Protein AF-A0A2N6DYS7-F1 (afdb_monomer_lite)

Secondary structure (DSSP, 8-state):
--------SSSHHHHHHHHHHTTT--S---HHHHHHHHHHHHHHHTT---HHHHHHHHHHHTSSS-HHHHHHHHTT--TTTS-TT--HHHHHHHHTT--GGGS-TT--HHHHHHHHTT--GGGS-TT--HHHHHHHHTT--GGG--

Foldseek 3Di:
DDDDDDDDDDPVLVVVLVVVVVVVPPDDDDPPVVVVLLVLLVCLLVLHCDPVNLVVLQVPQPDPPQCLLVLLVSLVDDSVQGDSQAGSLLSLLNSNVDRSVQGDSQADSLLSLLNSNPHRSVQGDSPADVQLSVCVVVVDRSVVRD

pLDDT: mean 79.89, std 22.98, range [29.55, 98.25]

Structure (mmCIF, N/CA/C/O backbone):
data_AF-A0A2N6DYS7-F1
#
_entry.id   AF-A0A2N6DYS7-F1
#
loop_
_atom_site.group_PDB
_atom_site.id
_atom_site.type_symbol
_atom_site.label_atom_id
_atom_site.label_alt_id
_atom_site.label_comp_id
_atom_site.label_asym_id
_atom_site.label_entity_id
_atom_site.label_seq_id
_atom_site.pdbx_PDB_ins_code
_atom_site.Cartn_x
_atom_site.Cartn_y
_atom_site.Cartn_z
_atom_site.occupancy
_atom_site.B_iso_or_equiv
_atom_site.auth_seq_id
_atom_site.auth_comp_id
_atom_site.auth_asym_id
_atom_site.auth_atom_id
_atom_site.pdbx_PDB_model_num
ATOM 1 N N . MET A 1 1 ? -30.879 -10.531 -42.107 1.00 35.53 1 MET A N 1
ATOM 2 C CA . MET A 1 1 ? -29.732 -11.285 -41.563 1.00 35.53 1 MET A CA 1
ATOM 3 C C . MET A 1 1 ? -29.551 -10.858 -40.119 1.00 35.53 1 MET A C 1
ATOM 5 O O . MET A 1 1 ? -29.298 -9.689 -39.870 1.00 35.53 1 MET A O 1
ATOM 9 N N . ASN A 1 2 ? -29.810 -11.780 -39.193 1.00 33.66 2 ASN A N 1
ATOM 10 C CA . ASN A 1 2 ? -29.506 -11.640 -37.771 1.00 33.66 2 ASN A CA 1
ATOM 11 C C . ASN A 1 2 ? -27.986 -11.684 -37.558 1.00 33.66 2 ASN A C 1
ATOM 13 O O . ASN A 1 2 ? -27.326 -12.464 -38.240 1.00 33.66 2 ASN A O 1
ATOM 17 N N . LEU A 1 3 ? -27.477 -10.934 -36.577 1.00 33.22 3 LEU A N 1
ATOM 18 C CA . LEU A 1 3 ? -26.844 -11.495 -35.375 1.00 33.22 3 LEU A CA 1
ATOM 19 C C . LEU A 1 3 ? -26.761 -10.419 -34.276 1.00 33.22 3 LEU A C 1
ATOM 21 O O . LEU A 1 3 ? -26.335 -9.290 -34.496 1.00 33.22 3 LEU A O 1
ATOM 25 N N . ILE A 1 4 ? -27.254 -10.815 -33.107 1.00 41.25 4 ILE A N 1
ATOM 26 C CA . ILE A 1 4 ? -27.359 -10.104 -31.830 1.00 41.25 4 ILE A CA 1
ATOM 27 C C . ILE A 1 4 ? -26.070 -10.372 -31.028 1.00 41.25 4 ILE A C 1
ATOM 29 O O . ILE A 1 4 ? -25.468 -11.426 -31.226 1.00 41.25 4 ILE A O 1
ATOM 33 N N . SER A 1 5 ? -25.743 -9.489 -30.070 1.00 30.78 5 SER A N 1
ATOM 34 C CA . SER A 1 5 ? -24.955 -9.717 -28.828 1.00 30.78 5 SER A CA 1
ATOM 35 C C . SER A 1 5 ? -23.715 -8.804 -28.728 1.00 30.78 5 SER A C 1
ATOM 37 O O . SER A 1 5 ? -22.925 -8.745 -29.657 1.00 30.78 5 SER A O 1
ATOM 39 N N . GLY A 1 6 ? -23.459 -8.046 -27.657 1.00 29.55 6 GLY A N 1
ATOM 40 C CA . GLY A 1 6 ? -24.028 -8.124 -26.317 1.00 29.55 6 GLY A CA 1
ATOM 41 C C . GLY A 1 6 ? -23.977 -6.795 -25.561 1.00 29.55 6 GLY A C 1
ATOM 42 O O . GLY A 1 6 ? -22.926 -6.201 -25.336 1.00 29.55 6 GLY A O 1
ATOM 43 N N . THR A 1 7 ? -25.150 -6.371 -25.108 1.00 42.59 7 THR A N 1
ATOM 44 C CA . THR A 1 7 ? -25.354 -5.526 -23.934 1.00 42.59 7 THR A CA 1
ATOM 45 C C . THR A 1 7 ? -25.507 -6.437 -22.713 1.00 42.59 7 THR A C 1
ATOM 47 O O . THR A 1 7 ? -26.546 -7.065 -22.547 1.00 42.59 7 THR A O 1
ATOM 50 N N . SER A 1 8 ? -24.466 -6.546 -21.881 1.00 40.38 8 SER A N 1
ATOM 51 C CA . SER A 1 8 ? -24.477 -7.035 -20.478 1.00 40.38 8 SER A CA 1
ATOM 52 C C . SER A 1 8 ? -23.016 -7.246 -20.065 1.00 40.38 8 SER A C 1
ATOM 54 O O . SER A 1 8 ? -22.326 -8.055 -20.666 1.00 40.38 8 SER A O 1
ATOM 56 N N . ASN A 1 9 ? -22.403 -6.486 -19.155 1.00 36.19 9 ASN A N 1
ATOM 57 C CA . ASN A 1 9 ? -22.490 -6.729 -17.711 1.00 36.19 9 ASN A CA 1
ATOM 58 C C . ASN A 1 9 ? -21.652 -5.677 -16.942 1.00 36.19 9 ASN A C 1
ATOM 60 O O . ASN A 1 9 ? -20.590 -5.992 -16.415 1.00 36.19 9 ASN A O 1
ATOM 64 N N . LYS A 1 10 ? -22.080 -4.410 -16.873 1.00 37.53 10 LYS A N 1
ATOM 65 C CA . LYS A 1 10 ? -21.459 -3.421 -15.953 1.00 37.53 10 LYS A CA 1
ATOM 66 C C . LYS A 1 10 ? -22.397 -2.897 -14.864 1.00 37.53 10 LYS A C 1
ATOM 68 O O . LYS A 1 10 ? -21.966 -2.135 -14.008 1.00 37.53 10 LYS A O 1
ATOM 73 N N . LEU A 1 11 ? -23.657 -3.335 -14.859 1.00 35.28 11 LEU A N 1
ATOM 74 C CA . LEU A 1 11 ? -24.666 -2.850 -13.913 1.00 35.28 11 LEU A CA 1
ATOM 75 C C . LEU A 1 11 ? -24.828 -3.743 -12.670 1.00 35.28 11 LEU A C 1
ATOM 77 O O . LEU A 1 11 ? -25.121 -3.233 -11.597 1.00 35.28 11 LEU A O 1
ATOM 81 N N . PHE A 1 12 ? -24.565 -5.051 -12.774 1.00 36.91 12 PHE A N 1
ATOM 82 C CA . PHE A 1 12 ? -24.789 -5.999 -11.670 1.00 36.91 12 PHE A CA 1
ATOM 83 C C . PHE A 1 12 ? -23.741 -5.934 -10.546 1.00 36.91 12 PHE A C 1
ATOM 85 O O . PHE A 1 12 ? -24.043 -6.300 -9.414 1.00 36.91 12 PHE A O 1
ATOM 92 N N . GLY A 1 13 ? -22.533 -5.426 -10.820 1.00 32.84 13 GLY A N 1
ATOM 93 C CA . GLY A 1 13 ? -21.495 -5.246 -9.79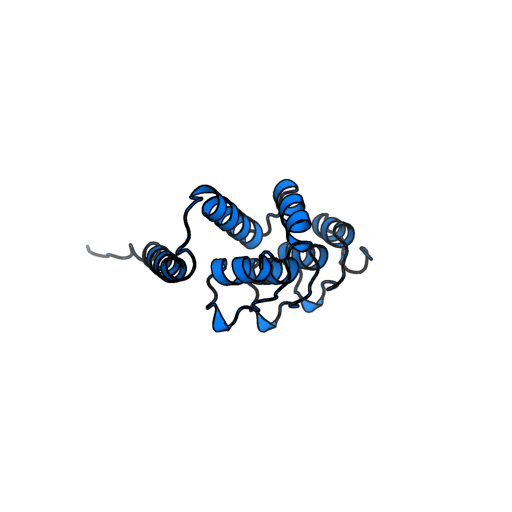6 1.00 32.84 13 GLY A CA 1
ATOM 94 C C . GLY A 1 13 ? -21.763 -4.064 -8.861 1.00 32.84 13 GLY A C 1
ATOM 95 O O . GLY A 1 13 ? -21.498 -4.154 -7.668 1.00 32.84 13 GLY A O 1
ATOM 96 N N . LYS A 1 14 ? -22.363 -2.979 -9.373 1.00 34.75 14 LYS A N 1
ATOM 97 C CA . LYS A 1 14 ? -22.667 -1.784 -8.570 1.00 34.75 14 LYS A CA 1
ATOM 98 C C . LYS A 1 14 ? -23.763 -2.047 -7.533 1.00 34.75 14 LYS A C 1
ATOM 100 O O . LYS A 1 14 ? -23.640 -1.613 -6.396 1.00 34.75 14 LYS A O 1
ATOM 105 N N . THR A 1 15 ? -24.798 -2.815 -7.875 1.00 34.19 15 THR A N 1
ATOM 106 C CA . THR A 1 15 ? -25.928 -3.078 -6.963 1.00 34.19 15 THR A CA 1
ATOM 107 C C . THR A 1 15 ? -25.548 -3.961 -5.769 1.00 34.19 15 THR A C 1
ATOM 109 O O . THR A 1 15 ? -26.066 -3.765 -4.672 1.00 34.19 15 THR A O 1
ATOM 112 N N . ILE A 1 16 ? -24.620 -4.908 -5.948 1.00 39.28 16 ILE A N 1
ATOM 113 C CA . ILE A 1 16 ? -24.216 -5.841 -4.882 1.00 39.28 16 ILE A CA 1
ATOM 114 C C . ILE A 1 16 ? -23.250 -5.174 -3.891 1.00 39.28 16 ILE A C 1
ATOM 116 O O . ILE A 1 16 ? -23.348 -5.418 -2.688 1.00 39.28 16 ILE A O 1
ATOM 120 N N . VAL A 1 17 ? -22.369 -4.285 -4.364 1.00 41.25 17 VAL A N 1
ATOM 121 C CA . VAL A 1 17 ? -21.465 -3.515 -3.490 1.00 41.25 17 VAL A CA 1
ATOM 122 C C . VAL A 1 17 ? -22.255 -2.534 -2.617 1.00 41.25 17 VAL A C 1
ATOM 124 O O . VAL A 1 17 ? -21.996 -2.446 -1.418 1.00 41.25 17 VAL A O 1
ATOM 127 N N . ILE A 1 18 ? -23.303 -1.903 -3.162 1.00 42.03 18 ILE A N 1
ATOM 128 C CA . ILE A 1 18 ? -24.218 -1.050 -2.383 1.00 42.03 18 ILE A CA 1
ATOM 129 C C . ILE A 1 18 ? -24.950 -1.872 -1.307 1.00 42.03 18 ILE A C 1
ATOM 131 O O . ILE A 1 18 ? -25.063 -1.431 -0.165 1.00 42.03 18 ILE A O 1
ATOM 135 N N . ALA A 1 19 ? -25.382 -3.101 -1.615 1.00 35.78 19 ALA A N 1
ATOM 136 C CA . ALA A 1 19 ? -26.045 -3.968 -0.637 1.00 35.78 19 ALA A CA 1
ATOM 137 C C . ALA A 1 19 ? -25.109 -4.401 0.511 1.00 35.78 19 ALA A C 1
ATOM 139 O O . ALA A 1 19 ? -25.531 -4.410 1.666 1.00 35.78 19 ALA A O 1
ATOM 140 N N . GLY A 1 20 ? -23.829 -4.679 0.233 1.00 35.75 20 GLY A N 1
ATOM 141 C CA . GLY A 1 20 ? -22.827 -4.979 1.268 1.00 35.75 20 GLY A CA 1
ATOM 142 C C . GLY A 1 20 ? -22.498 -3.788 2.179 1.00 35.75 20 GLY A C 1
ATOM 143 O O . GLY A 1 20 ? -22.145 -3.982 3.343 1.00 35.75 20 GLY A O 1
ATOM 144 N N . LEU A 1 21 ? -22.673 -2.562 1.675 1.00 40.88 21 LEU A N 1
ATOM 145 C CA . LEU A 1 21 ? -22.456 -1.317 2.415 1.00 40.88 21 LEU A CA 1
ATOM 146 C C . LEU A 1 21 ? -23.624 -0.947 3.348 1.00 40.88 21 LEU A C 1
ATOM 148 O O . LEU A 1 21 ? -23.408 -0.301 4.373 1.00 40.88 21 LEU A O 1
ATOM 152 N N . THR A 1 22 ? -24.854 -1.386 3.046 1.00 40.22 22 THR A N 1
ATOM 153 C CA . THR A 1 22 ? -26.035 -1.032 3.865 1.00 40.22 22 THR A CA 1
ATOM 154 C C . THR A 1 22 ? -25.997 -1.573 5.296 1.00 40.22 22 THR A C 1
ATOM 156 O O . THR A 1 22 ? -26.677 -1.030 6.161 1.00 40.22 22 THR A O 1
ATOM 159 N N . MET A 1 23 ? -25.186 -2.597 5.583 1.00 39.09 23 MET A N 1
ATOM 160 C CA . MET A 1 23 ? -25.141 -3.208 6.916 1.00 39.09 23 MET A CA 1
ATOM 161 C C . MET A 1 23 ? -23.995 -2.689 7.807 1.00 39.09 23 MET A C 1
ATOM 163 O O . MET A 1 23 ? -23.986 -2.982 8.999 1.00 39.09 23 MET A O 1
ATOM 167 N N . ILE A 1 24 ? -23.052 -1.897 7.274 1.00 45.62 24 ILE A N 1
ATOM 168 C CA . ILE A 1 24 ? -21.943 -1.312 8.063 1.00 45.62 24 ILE A CA 1
ATOM 169 C C . ILE A 1 24 ? -22.096 0.211 8.237 1.00 45.62 24 ILE A C 1
ATOM 171 O O . ILE A 1 24 ? -21.608 0.760 9.221 1.00 45.62 24 ILE A O 1
ATOM 175 N N . LEU A 1 25 ? -22.855 0.890 7.371 1.00 38.22 25 LEU A N 1
ATOM 176 C CA . LEU A 1 25 ? -23.167 2.322 7.487 1.00 38.22 25 LEU A CA 1
ATOM 177 C C . LEU A 1 25 ? -24.587 2.579 8.011 1.00 38.22 25 LEU A C 1
ATOM 179 O O . LEU A 1 25 ? -25.358 3.346 7.444 1.00 38.22 25 LEU A O 1
ATOM 183 N N . ALA A 1 26 ? -24.936 1.977 9.144 1.00 36.16 26 ALA A N 1
ATOM 184 C CA . ALA A 1 26 ? -26.076 2.435 9.934 1.00 36.16 26 ALA A CA 1
ATOM 185 C C . ALA A 1 26 ? -25.634 3.520 10.932 1.00 36.16 26 ALA A C 1
ATOM 187 O O . ALA A 1 26 ? -25.843 3.358 12.124 1.00 36.16 26 ALA A O 1
ATOM 188 N N . LEU A 1 27 ? -24.986 4.594 10.462 1.00 37.12 27 LEU A N 1
ATOM 189 C CA . LEU A 1 27 ? -24.780 5.858 11.187 1.00 37.12 27 LEU A CA 1
ATOM 190 C C . LEU A 1 27 ? -24.414 6.953 10.170 1.00 37.12 27 LEU A C 1
ATOM 192 O O . LEU A 1 27 ? -23.265 7.133 9.796 1.00 37.12 27 LEU A O 1
ATOM 196 N N . THR A 1 28 ? -25.463 7.607 9.675 1.00 40.81 28 THR A N 1
ATOM 197 C CA . THR A 1 28 ? -25.549 9.013 9.242 1.00 40.81 28 THR A CA 1
ATOM 198 C C . THR A 1 28 ? -24.274 9.736 8.762 1.00 40.81 28 THR A C 1
ATOM 200 O O . THR A 1 28 ? -23.391 10.037 9.559 1.00 40.81 28 THR A O 1
ATOM 203 N N . ALA A 1 29 ? -24.356 10.213 7.509 1.00 40.75 29 ALA A N 1
ATOM 204 C CA . ALA A 1 29 ? -23.577 11.262 6.831 1.00 40.75 29 ALA A CA 1
ATOM 205 C C . ALA A 1 29 ? -22.419 10.816 5.912 1.00 40.75 29 ALA A C 1
ATOM 207 O O . ALA A 1 29 ? -21.579 10.005 6.278 1.00 40.75 29 ALA A O 1
ATOM 208 N N . THR A 1 30 ? -22.371 11.479 4.744 1.00 41.66 30 THR A N 1
ATOM 209 C CA . THR A 1 30 ? -21.286 11.598 3.741 1.00 41.66 30 THR A CA 1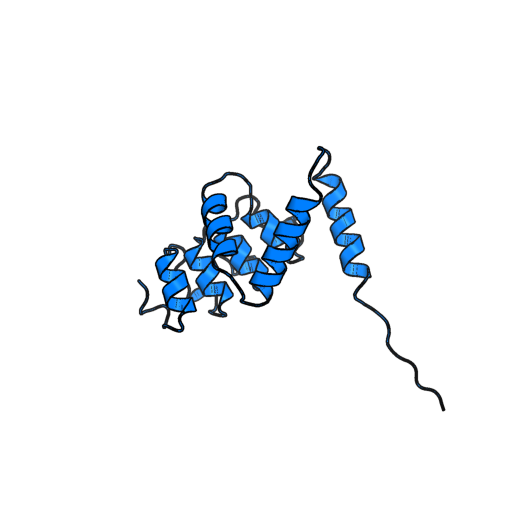
ATOM 210 C C . THR A 1 30 ? -21.435 10.795 2.439 1.00 41.66 30 THR A C 1
ATOM 212 O O . THR A 1 30 ? -20.746 9.816 2.189 1.00 41.66 30 THR A O 1
ATOM 215 N N . ASN A 1 31 ? -22.248 11.309 1.511 1.00 47.44 31 ASN A N 1
ATOM 216 C CA . ASN A 1 31 ? -22.136 10.912 0.099 1.00 47.44 31 ASN A CA 1
ATOM 217 C C . ASN A 1 31 ? -20.749 11.266 -0.497 1.00 47.44 31 ASN A C 1
ATOM 219 O O . ASN A 1 31 ? -20.344 10.644 -1.463 1.00 47.44 31 ASN A O 1
ATOM 223 N N . GLY A 1 32 ? -19.995 12.205 0.098 1.00 53.12 32 GLY A N 1
ATOM 224 C CA . GLY A 1 32 ? -18.671 12.614 -0.400 1.00 53.12 32 GLY A CA 1
ATOM 225 C C . GLY A 1 32 ? -17.516 11.657 -0.073 1.00 53.12 32 GLY A C 1
ATOM 226 O O . GLY A 1 32 ? -16.685 11.403 -0.932 1.00 53.12 32 GLY A O 1
ATOM 227 N N . LEU A 1 33 ? -17.471 11.060 1.127 1.00 59.06 33 LEU A N 1
ATOM 228 C CA . LEU A 1 33 ? -16.336 10.200 1.512 1.00 59.06 33 LEU A CA 1
ATOM 229 C C . LEU A 1 33 ? -16.307 8.883 0.729 1.00 59.06 33 LEU A C 1
ATOM 231 O O . LEU A 1 33 ? -15.234 8.364 0.435 1.00 59.06 33 LEU A O 1
ATOM 235 N N . ALA A 1 34 ? -17.478 8.339 0.390 1.00 61.78 34 ALA A N 1
ATOM 236 C CA . ALA A 1 34 ? -17.566 7.150 -0.449 1.00 61.78 34 ALA A CA 1
ATOM 237 C C . ALA A 1 34 ? -17.072 7.435 -1.878 1.00 61.78 34 ALA A C 1
ATOM 239 O O . ALA A 1 34 ? -16.312 6.640 -2.423 1.00 61.78 34 ALA A O 1
ATOM 240 N N . GLU A 1 35 ? -17.436 8.587 -2.452 1.00 70.25 35 GLU A N 1
ATOM 241 C CA . GLU A 1 35 ? -16.969 9.017 -3.778 1.00 70.25 35 GLU A CA 1
ATOM 242 C C . GLU A 1 35 ? -15.448 9.243 -3.806 1.00 70.25 35 GLU A C 1
ATOM 244 O O . GLU A 1 35 ? -14.778 8.796 -4.739 1.00 70.25 35 GLU A O 1
ATOM 249 N N . ASP A 1 36 ? -14.883 9.846 -2.755 1.00 74.94 36 ASP A N 1
ATOM 250 C CA . ASP A 1 36 ? -13.436 10.068 -2.622 1.00 74.94 36 ASP A CA 1
ATOM 251 C C . ASP A 1 36 ? -12.649 8.748 -2.551 1.00 74.94 36 ASP A C 1
ATOM 253 O O . ASP A 1 36 ? -11.557 8.615 -3.114 1.00 74.94 36 ASP A O 1
ATOM 257 N N . PHE A 1 37 ? -13.210 7.741 -1.881 1.00 79.25 37 PHE A N 1
ATOM 258 C CA . PHE A 1 37 ? -12.603 6.420 -1.765 1.00 79.25 37 PHE A CA 1
ATOM 259 C C . PHE A 1 37 ? -12.757 5.568 -3.030 1.00 79.25 37 PHE A C 1
ATOM 261 O O . PHE A 1 37 ? -11.813 4.869 -3.407 1.00 79.25 37 PHE A O 1
ATOM 268 N N . GLU A 1 38 ? -13.903 5.639 -3.712 1.00 85.00 38 GLU A N 1
ATOM 269 C CA . GLU A 1 38 ? -14.077 5.020 -5.031 1.00 85.00 38 GLU A CA 1
ATOM 270 C C . GLU A 1 38 ? -13.089 5.610 -6.041 1.00 85.00 38 GLU A C 1
ATOM 272 O O . GLU A 1 38 ? -12.442 4.865 -6.782 1.00 85.00 38 GLU A O 1
ATOM 277 N N . TRP A 1 39 ? -12.908 6.935 -6.024 1.00 86.56 39 TRP A N 1
ATOM 278 C CA . TRP A 1 39 ? -11.886 7.606 -6.820 1.00 86.56 39 TRP A CA 1
ATOM 279 C C . TRP A 1 39 ? -10.481 7.108 -6.468 1.00 86.56 39 TRP A C 1
ATOM 281 O O . TRP A 1 39 ? -9.718 6.762 -7.367 1.00 86.56 39 TRP A O 1
ATOM 291 N N . ALA A 1 40 ? -10.140 6.997 -5.181 1.00 85.69 40 ALA A N 1
ATOM 292 C CA . ALA A 1 40 ? -8.833 6.496 -4.756 1.00 85.69 40 ALA A CA 1
ATOM 293 C C . ALA A 1 40 ? -8.549 5.077 -5.279 1.00 85.69 40 ALA A C 1
ATOM 295 O O . ALA A 1 40 ? -7.464 4.823 -5.803 1.00 85.69 40 ALA A O 1
ATOM 296 N N . VAL A 1 41 ? -9.516 4.159 -5.180 1.00 88.88 41 VAL A N 1
ATOM 297 C CA . VAL A 1 41 ? -9.374 2.785 -5.693 1.00 88.88 41 VAL A CA 1
ATOM 298 C C . VAL A 1 41 ? -9.253 2.771 -7.217 1.00 88.88 41 VAL A C 1
ATOM 300 O O . VAL A 1 41 ? -8.396 2.063 -7.744 1.00 88.88 41 VAL A O 1
ATOM 303 N N . ASP A 1 42 ? -10.047 3.573 -7.931 1.00 91.06 42 ASP A N 1
ATOM 304 C CA . ASP A 1 42 ? -9.945 3.709 -9.389 1.00 91.06 42 ASP A CA 1
ATOM 305 C C . ASP A 1 42 ? -8.548 4.186 -9.817 1.00 91.06 42 ASP A C 1
ATOM 307 O O . ASP A 1 42 ? -7.938 3.590 -10.705 1.00 91.06 42 ASP A O 1
ATOM 311 N N . GLN A 1 43 ? -8.009 5.202 -9.144 1.00 88.75 43 GLN A N 1
ATOM 312 C CA . GLN A 1 43 ? -6.670 5.734 -9.390 1.00 88.75 43 GLN A CA 1
ATOM 313 C C . GLN A 1 43 ? -5.575 4.689 -9.111 1.00 88.75 43 GLN A C 1
ATOM 315 O O . GLN A 1 43 ? -4.759 4.403 -9.992 1.00 88.75 43 GLN A O 1
ATOM 320 N N . ILE A 1 44 ? -5.613 4.035 -7.943 1.00 91.12 44 ILE A N 1
ATOM 321 C CA . ILE A 1 44 ? -4.658 2.976 -7.577 1.00 91.12 44 ILE A CA 1
ATOM 322 C C . ILE A 1 44 ? -4.710 1.822 -8.589 1.00 91.12 44 ILE A C 1
ATOM 324 O O . ILE A 1 44 ? -3.671 1.389 -9.074 1.00 91.12 44 ILE A O 1
ATOM 328 N N . SER A 1 45 ? -5.903 1.373 -8.988 1.00 90.38 45 SER A N 1
ATOM 329 C CA . SER A 1 45 ? -6.061 0.277 -9.958 1.00 90.38 45 SER A CA 1
ATOM 330 C C . SER A 1 45 ? -5.520 0.600 -11.357 1.00 90.38 45 SER A C 1
ATOM 332 O O . SER A 1 45 ? -5.209 -0.301 -12.135 1.00 90.38 45 SER A O 1
ATOM 334 N N . LYS A 1 46 ? -5.408 1.892 -11.689 1.00 89.62 46 LYS A N 1
ATOM 335 C CA . LYS A 1 46 ? -4.838 2.399 -12.945 1.00 89.62 46 LYS A CA 1
ATOM 336 C C . LYS A 1 46 ? -3.349 2.710 -12.836 1.00 89.62 46 LYS A C 1
ATOM 338 O O . LYS A 1 46 ? -2.793 3.290 -13.769 1.00 89.62 46 LYS A O 1
ATOM 343 N N . ASN A 1 47 ? -2.712 2.359 -11.720 1.00 87.25 47 ASN A N 1
ATOM 344 C CA . ASN A 1 47 ? -1.325 2.693 -11.412 1.00 87.25 47 ASN A CA 1
ATOM 345 C C . ASN A 1 47 ? -1.073 4.213 -11.377 1.00 87.25 47 ASN A C 1
ATOM 347 O O . ASN A 1 47 ? 0.029 4.690 -11.648 1.00 87.25 47 ASN A O 1
ATOM 351 N N . GLN A 1 48 ? -2.111 4.992 -11.068 1.00 85.88 48 GLN A N 1
ATOM 352 C CA . GLN A 1 48 ? -2.066 6.446 -10.984 1.00 85.88 48 GLN A CA 1
ATOM 353 C C . GLN A 1 48 ? -2.209 6.835 -9.516 1.00 85.88 48 GLN A C 1
ATOM 355 O O . GLN A 1 48 ? -3.293 6.766 -8.959 1.00 85.88 48 GLN A O 1
ATOM 360 N N . VAL A 1 49 ? -1.123 7.243 -8.858 1.00 86.12 49 VAL A N 1
ATOM 361 C CA . VAL A 1 49 ? -1.181 7.720 -7.463 1.00 86.12 49 VAL A CA 1
ATOM 362 C C . VAL A 1 49 ? -0.729 9.175 -7.430 1.00 86.12 49 VAL A C 1
ATOM 364 O O . VAL A 1 49 ? 0.450 9.453 -7.210 1.00 86.12 49 VAL A O 1
ATOM 367 N N . PRO A 1 50 ? -1.621 10.136 -7.734 1.00 88.31 50 PRO A N 1
ATOM 368 C CA . PRO A 1 50 ? -1.241 11.541 -7.745 1.00 88.31 50 PRO A CA 1
ATOM 369 C C . PRO A 1 50 ? -0.847 12.013 -6.336 1.00 88.31 50 PRO A C 1
ATOM 371 O O . PRO A 1 50 ? -1.276 11.459 -5.323 1.00 88.31 50 PRO A O 1
ATOM 374 N N . MET A 1 51 ? -0.038 13.073 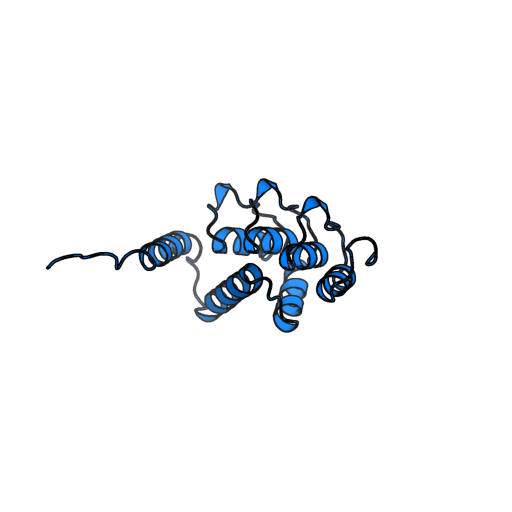-6.260 1.00 85.06 51 MET A N 1
ATOM 375 C CA . MET A 1 51 ? 0.521 13.572 -4.993 1.00 85.06 51 MET A CA 1
ATOM 376 C C . MET A 1 51 ? -0.536 13.891 -3.928 1.00 85.06 51 MET A C 1
ATOM 378 O O . MET A 1 51 ? -0.296 13.676 -2.742 1.00 85.06 51 MET A O 1
ATOM 382 N N . ASN A 1 52 ? -1.709 14.385 -4.335 1.00 86.81 52 ASN A N 1
ATOM 383 C CA . ASN A 1 52 ? -2.814 14.653 -3.415 1.00 86.81 52 ASN A CA 1
ATOM 384 C C . ASN A 1 52 ? -3.346 13.362 -2.776 1.00 86.81 52 ASN A C 1
ATOM 386 O O . ASN A 1 52 ? -3.579 13.341 -1.571 1.00 86.81 52 ASN A O 1
ATOM 390 N N . LEU A 1 53 ? -3.475 12.281 -3.553 1.00 87.88 53 LEU A N 1
ATOM 391 C CA . LEU A 1 53 ? -3.873 10.974 -3.039 1.00 87.88 53 LEU A CA 1
ATOM 392 C C . LEU A 1 53 ? -2.814 10.424 -2.084 1.00 87.88 53 LEU A C 1
ATOM 394 O O . LEU A 1 53 ? -3.158 9.971 -0.997 1.00 87.88 53 LEU A O 1
ATOM 398 N N . ILE A 1 54 ? -1.529 10.526 -2.436 1.00 89.12 54 ILE A N 1
ATOM 399 C CA . ILE A 1 54 ? -0.444 10.071 -1.557 1.00 89.12 54 ILE A CA 1
ATOM 400 C C . ILE A 1 54 ? -0.477 10.817 -0.222 1.00 89.12 54 ILE A C 1
ATOM 402 O O . ILE A 1 54 ? -0.411 10.180 0.824 1.00 89.12 54 ILE A O 1
ATOM 406 N N . ASN A 1 55 ? -0.643 12.142 -0.232 1.00 87.81 55 ASN A N 1
ATOM 407 C CA . ASN A 1 55 ? -0.742 12.920 1.003 1.00 87.81 55 ASN A CA 1
ATOM 408 C C . ASN A 1 55 ? -1.924 12.462 1.875 1.00 87.81 55 ASN A C 1
ATOM 410 O O . ASN A 1 55 ? -1.760 12.246 3.074 1.00 87.81 55 ASN A O 1
ATOM 414 N N . THR A 1 56 ? -3.095 12.248 1.269 1.00 88.38 56 THR A N 1
ATOM 415 C CA . THR A 1 56 ? -4.272 11.715 1.970 1.00 88.38 56 THR A CA 1
ATOM 416 C C . THR A 1 56 ? -3.997 10.337 2.571 1.00 88.38 56 THR A C 1
ATOM 418 O O . THR A 1 56 ? -4.263 10.118 3.749 1.00 88.38 56 THR A O 1
ATOM 421 N N . LEU A 1 57 ? -3.408 9.420 1.803 1.00 89.19 57 LEU A N 1
ATOM 422 C CA . LEU A 1 57 ? -3.093 8.064 2.255 1.00 89.19 57 LEU A CA 1
ATOM 423 C C . LEU A 1 57 ? -2.051 8.051 3.382 1.00 89.19 57 LEU A C 1
ATOM 425 O O . LEU A 1 57 ? -2.207 7.294 4.335 1.00 89.19 57 LEU A O 1
ATOM 429 N N . VAL A 1 58 ? -1.040 8.922 3.327 1.00 90.00 58 VAL A N 1
ATOM 430 C CA . VAL A 1 58 ? -0.047 9.090 4.404 1.00 90.00 58 VAL A CA 1
ATOM 431 C C . VAL A 1 58 ? -0.691 9.618 5.683 1.00 90.00 58 VAL A C 1
ATOM 433 O O . VAL A 1 58 ? -0.416 9.092 6.758 1.00 90.00 58 VAL A O 1
ATOM 436 N N . MET A 1 59 ? -1.565 10.625 5.587 1.00 87.06 59 MET A N 1
ATOM 437 C CA . MET A 1 59 ? -2.288 11.135 6.759 1.00 87.06 59 MET A CA 1
ATOM 438 C C . MET A 1 59 ? -3.165 10.053 7.396 1.00 87.06 59 MET A C 1
ATOM 440 O O . MET A 1 59 ? -3.260 9.981 8.618 1.00 87.06 59 MET A O 1
ATOM 444 N N . LEU A 1 60 ? -3.781 9.202 6.574 1.00 86.06 60 LEU A N 1
ATOM 445 C CA . LEU A 1 60 ? -4.653 8.123 7.026 1.00 86.06 60 LEU A CA 1
ATOM 446 C C . LEU A 1 60 ? -3.898 6.916 7.606 1.00 86.06 60 LEU A C 1
ATOM 448 O O . LEU A 1 60 ? -4.438 6.259 8.495 1.00 86.06 60 LEU A O 1
ATOM 452 N N . ASP A 1 61 ? -2.670 6.634 7.158 1.00 84.50 61 ASP A N 1
ATOM 453 C CA . ASP A 1 61 ? -1.854 5.497 7.632 1.00 84.50 61 ASP A CA 1
ATOM 454 C C . ASP A 1 61 ? -1.492 5.605 9.121 1.00 84.50 61 ASP A C 1
ATOM 456 O O . ASP A 1 61 ? -1.299 4.598 9.796 1.00 84.50 61 ASP A O 1
ATOM 460 N N . GLY A 1 62 ? -1.483 6.825 9.664 1.00 74.69 62 GLY A N 1
ATOM 461 C CA . GLY A 1 62 ? -1.301 7.086 11.093 1.00 74.69 62 GLY A CA 1
ATOM 462 C C . GLY A 1 62 ? -2.577 6.997 11.938 1.00 74.69 62 GLY A C 1
ATOM 463 O O . GLY A 1 62 ? -2.537 7.348 13.116 1.00 74.69 62 GLY A O 1
ATOM 464 N N . THR A 1 63 ? -3.713 6.594 11.361 1.00 78.25 63 THR A N 1
ATOM 465 C CA . THR A 1 63 ? -5.019 6.604 12.040 1.00 78.25 63 THR A CA 1
ATOM 466 C C . THR A 1 63 ? -5.606 5.202 12.192 1.00 78.25 63 THR A C 1
ATOM 468 O O . THR A 1 63 ? -5.406 4.332 11.349 1.00 78.25 63 THR A O 1
ATOM 471 N N . ASP A 1 64 ? -6.446 4.999 13.209 1.00 73.25 64 ASP A N 1
ATOM 472 C CA . ASP A 1 64 ? -7.173 3.735 13.426 1.00 73.25 64 ASP A CA 1
ATOM 473 C C . ASP A 1 64 ? -8.360 3.526 12.456 1.00 73.25 64 ASP A C 1
ATOM 475 O O . ASP A 1 64 ? -9.216 2.664 12.667 1.00 73.25 64 ASP A O 1
ATOM 479 N N . GLN A 1 65 ? -8.440 4.299 11.366 1.00 75.38 65 GLN A N 1
ATOM 480 C CA . GLN A 1 65 ? -9.607 4.360 10.473 1.00 75.38 65 GLN A CA 1
ATOM 481 C C . GLN A 1 65 ? -9.772 3.140 9.543 1.00 75.38 65 GLN A C 1
ATOM 483 O O . GL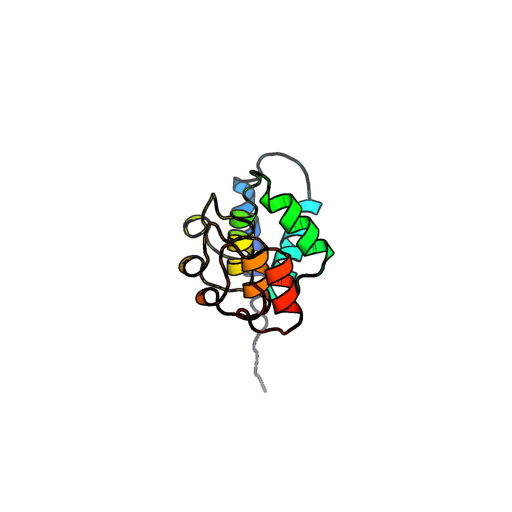N A 1 65 ? -10.619 3.157 8.654 1.00 75.38 65 GLN A O 1
ATOM 488 N N . ARG A 1 66 ? -9.000 2.058 9.735 1.00 87.25 66 ARG A N 1
ATOM 489 C CA . ARG A 1 66 ? -9.081 0.796 8.959 1.00 87.25 66 ARG A CA 1
ATOM 490 C C . ARG A 1 66 ? -9.079 0.997 7.439 1.00 87.25 66 A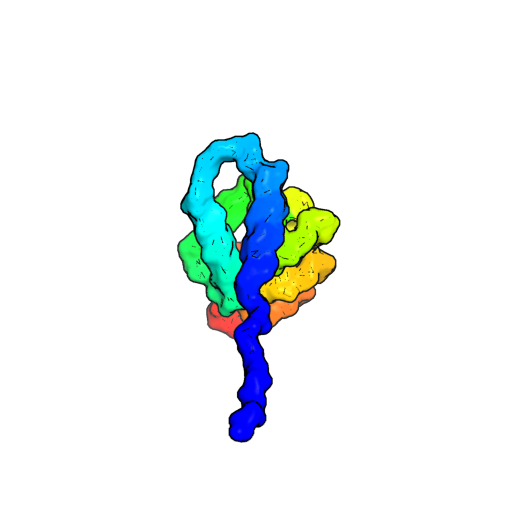RG A C 1
ATOM 492 O O . ARG A 1 66 ? -9.699 0.240 6.691 1.00 87.25 66 ARG A O 1
ATOM 499 N N . VAL A 1 67 ? -8.358 2.009 6.975 1.00 90.25 67 VAL A N 1
ATOM 500 C CA . VAL A 1 67 ? -8.333 2.419 5.565 1.00 90.25 67 VAL A CA 1
ATOM 501 C C . VAL A 1 67 ? -7.852 1.289 4.657 1.00 90.25 67 VAL A C 1
ATOM 503 O O . VAL A 1 67 ? -8.450 1.055 3.610 1.00 90.25 67 VAL A O 1
ATOM 506 N N . GLY A 1 68 ? -6.859 0.510 5.091 1.00 93.38 68 GLY A N 1
ATOM 507 C CA . GLY A 1 68 ? -6.398 -0.667 4.354 1.00 93.38 68 GLY A CA 1
ATOM 508 C C . GLY A 1 68 ? -7.475 -1.727 4.129 1.00 93.38 68 GLY A C 1
ATOM 509 O O . GLY A 1 68 ? -7.617 -2.249 3.023 1.00 93.38 68 GLY A O 1
ATOM 510 N N . PHE A 1 69 ? -8.278 -2.012 5.159 1.00 93.62 69 PHE A N 1
ATOM 511 C CA . PHE A 1 69 ? -9.427 -2.912 5.047 1.00 93.62 69 PHE A CA 1
ATOM 512 C C . PHE A 1 69 ? -10.464 -2.367 4.058 1.00 93.62 69 PHE A C 1
ATOM 514 O O . PHE A 1 69 ? -10.932 -3.108 3.194 1.00 93.62 69 PHE A O 1
ATOM 521 N N . GLY A 1 70 ? -10.791 -1.074 4.163 1.00 91.38 70 GLY A N 1
ATOM 522 C CA . GLY A 1 70 ? -11.726 -0.404 3.258 1.00 91.38 70 GLY A CA 1
ATOM 523 C C . GLY A 1 70 ? -11.293 -0.526 1.799 1.00 91.38 70 GLY A C 1
ATOM 524 O O . GLY A 1 70 ? -12.065 -1.010 0.972 1.00 91.38 70 GLY A O 1
ATOM 525 N N . LEU A 1 71 ? -10.038 -0.176 1.498 1.00 93.00 71 LEU A N 1
ATOM 526 C CA . LEU A 1 71 ? -9.454 -0.295 0.157 1.00 93.00 71 LEU A CA 1
ATOM 527 C C . LEU A 1 71 ? -9.539 -1.730 -0.386 1.00 93.00 71 LEU A C 1
ATOM 529 O O . LEU A 1 71 ? -9.932 -1.922 -1.533 1.00 93.00 71 LEU A O 1
ATOM 533 N N . CYS A 1 72 ? -9.251 -2.744 0.439 1.00 95.62 72 CYS A N 1
ATOM 534 C CA . CYS A 1 72 ? -9.371 -4.148 0.035 1.00 95.62 72 CYS A CA 1
ATOM 535 C C . CYS A 1 72 ? -10.806 -4.526 -0.371 1.00 95.62 72 CYS A C 1
ATOM 537 O O . CYS A 1 72 ? -11.010 -5.153 -1.415 1.00 95.62 72 CYS A O 1
ATOM 539 N N . VAL A 1 73 ? -11.805 -4.128 0.425 1.00 94.06 73 VAL A N 1
ATOM 540 C CA . VAL A 1 73 ? -13.221 -4.419 0.142 1.00 94.06 73 VAL A CA 1
ATOM 541 C C . VAL A 1 73 ? -13.698 -3.674 -1.106 1.00 94.06 73 VAL A C 1
ATOM 543 O O . VAL A 1 73 ? -14.366 -4.264 -1.954 1.00 94.06 73 VAL A O 1
ATOM 546 N N . MET A 1 74 ? -13.320 -2.405 -1.264 1.00 90.56 74 MET A N 1
ATOM 547 C CA . MET A 1 74 ? -13.704 -1.591 -2.425 1.00 90.56 74 MET A CA 1
ATOM 548 C C . MET A 1 74 ? -13.013 -2.016 -3.720 1.00 90.56 74 MET A C 1
ATOM 550 O O . MET A 1 74 ? -13.586 -1.853 -4.793 1.00 90.56 74 MET A O 1
ATOM 554 N N . ALA A 1 75 ? -11.851 -2.667 -3.631 1.00 89.81 75 ALA A N 1
ATOM 555 C CA . ALA A 1 75 ? -11.242 -3.378 -4.755 1.00 89.81 75 ALA A CA 1
ATOM 556 C C . ALA A 1 75 ? -12.053 -4.617 -5.210 1.00 89.81 75 ALA A C 1
ATOM 558 O O . ALA A 1 75 ? -11.658 -5.311 -6.143 1.00 89.81 75 ALA A O 1
ATOM 559 N N . GLY A 1 76 ? -13.189 -4.910 -4.563 1.00 91.31 76 GLY A N 1
ATOM 560 C CA . GLY A 1 76 ? -14.123 -5.975 -4.934 1.00 91.31 76 GLY A CA 1
ATOM 561 C C . GLY A 1 76 ? -13.958 -7.270 -4.137 1.00 91.31 76 GLY A C 1
ATOM 562 O O . GLY A 1 76 ? -14.627 -8.262 -4.438 1.00 91.31 76 GLY A O 1
ATOM 563 N N . ASN A 1 77 ? -13.095 -7.292 -3.117 1.00 92.38 77 ASN A N 1
ATOM 564 C CA . ASN A 1 77 ? -12.885 -8.481 -2.296 1.00 92.38 77 ASN A CA 1
ATOM 565 C C . ASN A 1 77 ? -13.980 -8.656 -1.239 1.00 92.38 77 ASN A C 1
ATOM 567 O O . ASN A 1 77 ? -14.542 -7.702 -0.699 1.00 92.38 77 ASN A O 1
ATOM 571 N N . LYS A 1 78 ? -14.247 -9.914 -0.875 1.00 92.25 78 LYS A N 1
ATOM 572 C CA . LYS A 1 78 ? -15.138 -10.218 0.250 1.00 92.25 78 LYS A CA 1
ATOM 573 C C . LYS A 1 78 ? -14.503 -9.734 1.565 1.00 92.25 78 LYS A C 1
ATOM 575 O O . LYS A 1 78 ? -13.334 -10.034 1.806 1.00 92.25 78 LYS A O 1
ATOM 580 N N . PRO A 1 79 ? -15.269 -9.130 2.492 1.00 91.94 79 PRO A N 1
ATOM 581 C CA . PRO A 1 79 ? -14.759 -8.714 3.804 1.00 91.94 79 PRO A CA 1
ATOM 582 C C . PRO A 1 79 ? -14.016 -9.803 4.593 1.00 91.94 79 PRO A C 1
ATOM 584 O O . PRO A 1 79 ? -13.152 -9.497 5.403 1.00 91.94 79 PRO A O 1
ATOM 587 N N . THR A 1 80 ? -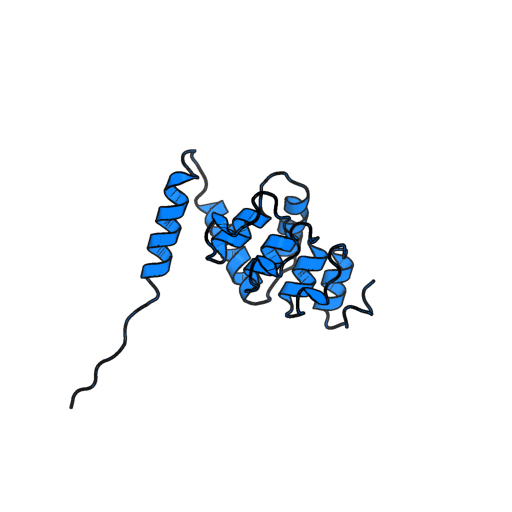14.341 -11.079 4.371 1.00 93.06 80 THR A N 1
ATOM 588 C CA . THR A 1 80 ? -13.721 -12.221 5.059 1.00 93.06 80 THR A CA 1
ATOM 589 C C . THR A 1 80 ? -12.287 -12.512 4.622 1.00 93.06 80 THR A C 1
ATOM 591 O O . THR A 1 80 ? -11.576 -13.183 5.363 1.00 93.06 80 THR A O 1
ATOM 594 N N . VAL A 1 81 ? -11.872 -12.061 3.433 1.00 94.94 81 VAL A N 1
ATOM 595 C CA . VAL A 1 81 ? -10.494 -12.249 2.938 1.00 94.94 81 VAL A CA 1
ATOM 596 C C . VAL A 1 81 ? -9.609 -11.026 3.192 1.00 94.94 81 VAL A C 1
ATOM 598 O O . VAL A 1 81 ? -8.388 -11.130 3.128 1.00 94.94 81 VAL A O 1
ATOM 601 N N . CYS A 1 82 ? -10.216 -9.882 3.515 1.00 94.69 82 CYS A N 1
ATOM 602 C CA . CYS A 1 82 ? -9.509 -8.651 3.839 1.00 94.69 82 CYS A CA 1
ATOM 603 C C . CYS A 1 82 ? -9.044 -8.638 5.301 1.00 94.69 82 CYS A C 1
ATOM 605 O O . CYS A 1 82 ? -9.800 -8.996 6.210 1.00 94.69 82 CYS A O 1
ATOM 607 N N . ASP A 1 83 ? -7.819 -8.171 5.553 1.00 95.75 83 ASP A N 1
ATOM 608 C CA . ASP A 1 83 ? -7.343 -7.973 6.923 1.00 95.75 83 ASP A CA 1
ATOM 609 C C . ASP A 1 83 ? -8.010 -6.737 7.543 1.00 95.75 83 ASP A C 1
ATOM 611 O O . ASP A 1 83 ? -7.853 -5.619 7.055 1.00 95.75 83 ASP A O 1
ATOM 615 N N . LYS A 1 84 ? -8.749 -6.935 8.640 1.00 93.50 84 LYS A N 1
ATOM 616 C CA . LYS A 1 84 ? -9.450 -5.866 9.374 1.00 93.50 84 LYS A CA 1
ATOM 617 C C . LYS A 1 84 ? -8.508 -4.807 9.949 1.00 93.50 84 LYS A C 1
ATOM 619 O O . LYS A 1 84 ? -8.953 -3.687 10.186 1.00 93.50 84 LYS A O 1
ATOM 624 N N . ASN A 1 85 ? -7.251 -5.176 10.179 1.00 93.25 85 ASN A N 1
ATOM 625 C CA . ASN A 1 85 ? -6.189 -4.309 10.679 1.00 93.25 85 ASN A CA 1
ATOM 626 C C . ASN A 1 85 ? -5.121 -4.059 9.602 1.00 93.25 85 ASN A C 1
ATOM 628 O O . ASN A 1 85 ? -3.993 -3.699 9.935 1.00 93.25 85 ASN A O 1
ATOM 632 N N . GLY A 1 86 ? -5.448 -4.297 8.328 1.00 94.38 86 GLY A N 1
ATOM 633 C CA . GLY A 1 86 ? -4.547 -4.021 7.219 1.00 94.38 86 GLY A CA 1
ATOM 634 C C . GLY A 1 86 ? -4.175 -2.540 7.165 1.00 94.38 86 GLY A C 1
ATOM 635 O O . GLY A 1 86 ? -5.048 -1.673 7.262 1.00 94.38 86 GLY A O 1
ATOM 636 N N . SER A 1 87 ? -2.884 -2.265 6.999 1.00 96.00 87 SER A N 1
ATOM 637 C CA . SER A 1 87 ? -2.337 -0.918 6.815 1.00 96.00 87 SER A CA 1
ATOM 638 C C . SER A 1 87 ? -2.799 -0.275 5.507 1.00 96.00 87 SER A C 1
ATOM 640 O O . SER A 1 87 ? -3.341 -0.939 4.617 1.00 96.00 87 SER A O 1
ATOM 642 N N . VAL A 1 88 ? -2.536 1.020 5.326 1.00 95.75 88 VAL A N 1
ATOM 643 C CA . VAL A 1 88 ? -2.842 1.676 4.048 1.00 95.75 88 VAL A CA 1
ATOM 644 C C . VAL A 1 88 ? -2.047 1.046 2.904 1.00 95.75 88 VAL A C 1
ATOM 646 O O . VAL A 1 88 ? -2.620 0.759 1.855 1.00 95.75 88 VAL A O 1
ATOM 649 N N . GLY A 1 89 ? -0.766 0.729 3.121 1.00 97.25 89 GLY A N 1
ATOM 650 C CA . GLY A 1 89 ? 0.063 0.047 2.123 1.00 97.25 89 GLY A CA 1
ATOM 651 C C . GLY A 1 89 ? -0.459 -1.333 1.714 1.00 97.25 89 GLY A C 1
ATOM 652 O O . GLY A 1 89 ? -0.418 -1.676 0.532 1.00 97.25 89 GLY A O 1
ATOM 653 N N . TYR A 1 90 ? -1.018 -2.100 2.658 1.00 97.69 90 TYR A N 1
ATOM 654 C CA . TYR A 1 90 ? -1.745 -3.336 2.351 1.00 97.69 90 TYR A CA 1
ATOM 655 C C . TYR A 1 90 ? -2.918 -3.066 1.402 1.00 97.69 90 TYR A C 1
ATOM 657 O O . TYR A 1 90 ? -3.038 -3.706 0.357 1.00 97.69 90 TYR A O 1
ATOM 665 N N . GLY A 1 91 ? -3.760 -2.089 1.748 1.00 96.69 91 GLY A N 1
ATOM 666 C CA . GLY A 1 91 ? -4.926 -1.718 0.951 1.00 96.69 91 GLY A CA 1
ATOM 667 C C . GLY A 1 91 ? -4.560 -1.269 -0.462 1.00 96.69 91 GLY A C 1
ATOM 668 O O . GLY A 1 91 ? -5.199 -1.701 -1.417 1.00 96.69 91 GLY A O 1
ATOM 669 N N . MET A 1 92 ? -3.501 -0.467 -0.605 1.00 97.12 92 MET A N 1
ATOM 670 C CA . MET A 1 92 ? -2.969 -0.047 -1.907 1.00 97.12 92 MET A CA 1
ATOM 671 C C . MET A 1 92 ? -2.516 -1.241 -2.753 1.00 97.12 92 MET A C 1
ATOM 673 O O . MET A 1 92 ? -2.865 -1.325 -3.929 1.00 97.12 92 MET A O 1
ATOM 677 N N . CYS A 1 93 ? -1.786 -2.191 -2.160 1.00 98.25 93 CYS A N 1
ATOM 678 C CA . CYS A 1 93 ? -1.346 -3.400 -2.856 1.00 98.25 93 CYS A CA 1
ATOM 679 C C . CYS A 1 93 ? -2.532 -4.201 -3.416 1.00 98.25 93 CYS A C 1
ATOM 681 O O . CYS A 1 93 ? -2.517 -4.586 -4.588 1.00 98.25 93 CYS A O 1
ATOM 683 N N . VAL A 1 94 ? -3.582 -4.394 -2.610 1.00 97.75 94 VAL A N 1
ATOM 684 C CA . VAL A 1 94 ? -4.796 -5.109 -3.036 1.00 97.75 94 VAL A CA 1
ATOM 685 C C . VAL A 1 94 ? -5.565 -4.318 -4.096 1.00 97.75 94 VAL A C 1
ATOM 687 O O . VAL A 1 94 ? -5.965 -4.880 -5.112 1.00 97.75 94 VAL A O 1
ATOM 690 N N . ALA A 1 95 ? -5.737 -3.008 -3.902 1.00 96.12 95 ALA A N 1
ATOM 691 C CA . ALA A 1 95 ? -6.415 -2.133 -4.860 1.00 96.12 95 ALA A CA 1
ATOM 692 C C . ALA A 1 95 ? -5.671 -2.012 -6.203 1.00 96.12 95 ALA A C 1
ATOM 694 O O . ALA A 1 95 ? -6.297 -1.729 -7.220 1.00 96.12 95 ALA A O 1
ATOM 695 N N . SER A 1 96 ? -4.370 -2.318 -6.231 1.00 95.31 96 SER A N 1
ATOM 696 C CA . SER A 1 96 ? -3.575 -2.462 -7.463 1.00 95.31 96 SER A CA 1
ATOM 697 C C . SER A 1 96 ? -3.840 -3.787 -8.202 1.00 95.31 96 SER A C 1
ATOM 699 O O . SER A 1 96 ? -3.151 -4.115 -9.162 1.00 95.31 96 SER A O 1
ATOM 701 N N . GLY A 1 97 ? -4.813 -4.583 -7.746 1.00 94.06 97 GLY A N 1
ATOM 702 C CA . GLY A 1 97 ? -5.239 -5.833 -8.379 1.00 94.06 97 GLY A CA 1
ATOM 703 C C . GLY A 1 97 ? -4.548 -7.097 -7.859 1.00 94.06 97 GLY A C 1
ATOM 704 O O . GLY A 1 97 ? -4.756 -8.170 -8.424 1.00 94.06 97 GLY A O 1
ATOM 705 N N . ASN A 1 98 ? -3.741 -7.008 -6.797 1.00 96.81 98 ASN A N 1
ATOM 706 C CA . ASN A 1 98 ? -3.106 -8.184 -6.200 1.00 96.81 98 ASN A CA 1
ATOM 707 C C . ASN A 1 98 ? -4.071 -8.938 -5.275 1.00 96.81 98 ASN A C 1
ATOM 709 O O . ASN A 1 98 ? -4.896 -8.339 -4.584 1.00 96.81 98 ASN A O 1
ATOM 713 N N . ASP A 1 99 ? -3.917 -10.263 -5.206 1.00 96.38 99 ASP A N 1
ATOM 714 C CA . ASP A 1 99 ? -4.626 -11.071 -4.213 1.00 96.38 99 ASP A CA 1
ATOM 715 C C . ASP A 1 99 ? -4.219 -10.645 -2.783 1.00 96.38 99 ASP A C 1
ATOM 717 O O . ASP A 1 99 ? -3.015 -10.517 -2.515 1.00 96.38 99 ASP A O 1
ATOM 721 N N . PRO A 1 100 ? -5.178 -10.472 -1.848 1.00 97.00 100 PRO A N 1
ATOM 722 C CA . PRO A 1 100 ? -4.909 -10.170 -0.443 1.00 97.00 100 PRO A CA 1
ATOM 723 C C . PRO A 1 100 ? -3.815 -11.013 0.224 1.00 97.00 100 PRO A C 1
ATOM 725 O O . PRO A 1 100 ? -3.130 -10.510 1.116 1.00 97.00 100 PRO A O 1
ATOM 728 N N . VAL A 1 101 ? -3.629 -12.274 -0.181 1.00 96.44 101 VAL A N 1
ATOM 729 C CA . VAL A 1 101 ? -2.614 -13.179 0.385 1.00 96.44 101 VAL A CA 1
ATOM 730 C C . VAL A 1 101 ? -1.179 -12.786 0.019 1.00 96.44 101 VAL A C 1
ATOM 732 O O . VAL A 1 101 ? -0.246 -13.120 0.750 1.00 96.44 101 VAL A O 1
ATOM 735 N N . HIS A 1 102 ? -0.990 -12.069 -1.090 1.00 96.81 102 HIS A N 1
ATOM 736 C CA . HIS A 1 102 ? 0.323 -11.625 -1.566 1.00 96.81 102 HIS A CA 1
ATOM 737 C C . HIS A 1 102 ? 0.715 -10.237 -1.047 1.00 96.81 102 HIS A C 1
ATOM 739 O O . HIS A 1 102 ? 1.864 -9.822 -1.211 1.00 96.81 102 HIS A O 1
ATOM 745 N N . CYS A 1 103 ? -0.217 -9.532 -0.407 1.00 98.12 103 CYS A N 1
ATOM 746 C CA . CYS A 1 103 ? 0.007 -8.203 0.140 1.00 98.12 103 CYS A CA 1
ATOM 747 C C . CYS A 1 103 ? 0.437 -8.260 1.609 1.00 98.12 103 CYS A C 1
ATOM 749 O O . CYS A 1 103 ? -0.142 -8.984 2.425 1.00 98.12 103 CYS A O 1
ATOM 751 N N . ASP A 1 104 ? 1.444 -7.465 1.978 1.00 98.06 104 ASP A N 1
ATOM 752 C CA . ASP A 1 104 ? 1.876 -7.375 3.371 1.00 98.06 104 ASP A CA 1
ATOM 753 C C . ASP A 1 104 ? 0.873 -6.547 4.177 1.00 98.06 104 ASP A C 1
ATOM 755 O O . ASP A 1 104 ? 0.693 -5.359 3.928 1.00 98.06 104 ASP A O 1
ATOM 759 N N . ARG A 1 105 ? 0.243 -7.180 5.170 1.00 96.81 105 ARG A N 1
ATOM 760 C CA . ARG A 1 105 ? -0.784 -6.585 6.044 1.00 96.81 105 ARG A CA 1
ATOM 761 C C . ARG A 1 105 ? -0.298 -5.360 6.823 1.00 96.81 105 ARG A C 1
ATOM 763 O O . ARG A 1 105 ? -1.123 -4.578 7.283 1.00 96.81 105 ARG A O 1
ATOM 770 N N . LYS A 1 106 ? 1.017 -5.220 7.010 1.00 96.56 106 LYS A N 1
ATOM 771 C CA . LYS A 1 106 ? 1.683 -4.103 7.694 1.00 96.56 106 LYS A CA 1
ATOM 772 C C . LYS A 1 106 ? 2.557 -3.288 6.736 1.00 96.56 106 LYS A C 1
ATOM 774 O O . LYS A 1 106 ? 3.426 -2.551 7.197 1.00 96.56 106 LYS A O 1
ATOM 779 N N . GLY A 1 107 ? 2.363 -3.435 5.426 1.00 97.06 107 GLY A N 1
ATOM 780 C CA . GLY A 1 107 ? 3.108 -2.687 4.423 1.00 97.06 107 GLY A CA 1
ATOM 781 C C . GLY A 1 107 ? 2.918 -1.182 4.603 1.00 97.06 107 GLY A C 1
ATOM 782 O O . GLY A 1 107 ? 1.796 -0.715 4.798 1.00 97.06 107 GLY A O 1
ATOM 783 N N . SER A 1 108 ? 4.002 -0.421 4.544 1.00 96.81 108 SER A N 1
ATOM 784 C CA . SER A 1 108 ? 3.970 1.040 4.598 1.00 96.81 108 SER A CA 1
ATOM 785 C C . SER A 1 108 ? 3.302 1.651 3.360 1.00 96.81 108 SER A C 1
ATOM 787 O O . SER A 1 108 ? 3.132 1.000 2.326 1.00 96.81 108 SER A O 1
ATOM 789 N N . VAL A 1 109 ? 2.999 2.949 3.396 1.00 96.44 109 VAL A N 1
ATOM 790 C CA . VAL A 1 109 ? 2.585 3.669 2.177 1.00 96.44 109 VAL A CA 1
ATOM 791 C C . VAL A 1 109 ? 3.652 3.586 1.074 1.00 96.44 109 VAL A C 1
ATOM 793 O O . VAL A 1 109 ? 3.309 3.415 -0.090 1.00 96.44 109 VAL A O 1
ATOM 796 N N . GLY A 1 110 ? 4.945 3.627 1.418 1.00 97.25 110 GLY A N 1
ATOM 797 C CA . GLY A 1 110 ? 6.036 3.459 0.449 1.00 97.25 110 GLY A CA 1
ATOM 798 C C . GLY A 1 110 ? 6.023 2.103 -0.258 1.00 97.25 110 GLY A C 1
ATOM 799 O O . GLY A 1 110 ? 6.186 2.042 -1.477 1.00 97.25 110 GLY A O 1
ATOM 800 N N . TYR A 1 111 ? 5.751 1.030 0.491 1.00 98.00 111 TYR A N 1
ATOM 801 C CA . TYR A 1 111 ? 5.476 -0.294 -0.066 1.00 98.00 111 TYR A CA 1
ATOM 802 C C . TYR A 1 111 ? 4.284 -0.256 -1.032 1.00 98.00 111 TYR A C 1
ATOM 804 O O . TYR A 1 111 ? 4.389 -0.736 -2.159 1.00 98.00 111 TYR A O 1
ATOM 812 N N . GLY A 1 112 ? 3.172 0.362 -0.621 1.00 97.44 112 GLY A N 1
ATOM 813 C CA . GLY A 1 112 ? 1.971 0.490 -1.447 1.00 97.44 112 GLY A CA 1
ATOM 814 C C . GLY A 1 112 ? 2.224 1.221 -2.769 1.00 97.44 112 GLY A C 1
ATOM 815 O O . GLY A 1 112 ? 1.791 0.747 -3.818 1.00 97.44 112 GLY A O 1
ATOM 816 N N . ILE A 1 113 ? 2.969 2.332 -2.742 1.00 96.69 113 ILE A N 1
ATOM 817 C CA . ILE A 1 113 ? 3.354 3.090 -3.947 1.00 96.69 113 ILE A CA 1
ATOM 818 C C . ILE A 1 113 ? 4.202 2.221 -4.883 1.00 96.69 113 ILE A C 1
ATOM 820 O O . ILE A 1 113 ? 3.908 2.163 -6.073 1.00 96.69 113 ILE A O 1
ATOM 824 N N . CYS A 1 114 ? 5.204 1.511 -4.350 1.00 97.19 114 CYS A N 1
ATOM 825 C CA . CYS A 1 114 ? 6.036 0.589 -5.131 1.00 97.19 114 CYS A CA 1
ATOM 826 C C . CYS A 1 114 ? 5.188 -0.450 -5.881 1.00 97.19 114 CYS A C 1
ATOM 828 O O . CYS A 1 114 ? 5.364 -0.645 -7.082 1.00 97.19 114 CYS A O 1
ATOM 830 N N . VAL A 1 115 ? 4.216 -1.064 -5.199 1.00 97.31 115 VAL A N 1
ATOM 831 C CA . VAL A 1 115 ? 3.315 -2.038 -5.833 1.00 97.31 115 VAL A CA 1
ATOM 832 C C . VAL A 1 115 ? 2.425 -1.380 -6.884 1.00 97.31 115 VAL A C 1
ATOM 834 O O . VAL A 1 115 ? 2.242 -1.925 -7.971 1.00 97.31 115 VAL A O 1
ATOM 837 N N . THR A 1 116 ? 1.901 -0.190 -6.585 1.00 95.12 116 THR A N 1
ATOM 838 C CA . THR A 1 116 ? 0.962 0.509 -7.471 1.00 95.12 116 THR A CA 1
ATOM 839 C C . THR A 1 116 ? 1.600 0.906 -8.799 1.00 95.12 116 THR A C 1
ATOM 841 O O . THR A 1 116 ? 0.908 1.004 -9.800 1.00 95.12 116 THR A O 1
ATOM 844 N N . VAL A 1 117 ? 2.920 1.084 -8.869 1.00 92.56 117 VAL A N 1
ATOM 845 C CA . VAL A 1 117 ? 3.609 1.354 -10.146 1.00 92.56 117 VAL A CA 1
ATOM 846 C C . VAL A 1 117 ? 3.948 0.081 -10.937 1.00 92.56 117 VAL A C 1
ATOM 848 O O . VAL A 1 117 ? 4.678 0.135 -11.924 1.00 92.56 117 VAL A O 1
ATOM 851 N N . GLY A 1 118 ? 3.383 -1.064 -10.540 1.00 90.81 118 GLY A N 1
ATOM 852 C CA . GLY A 1 118 ? 3.463 -2.335 -11.261 1.00 90.81 118 GLY A CA 1
ATOM 853 C C . GLY A 1 118 ? 4.598 -3.259 -10.819 1.00 90.81 118 GLY A C 1
ATOM 854 O O . GLY A 1 118 ? 4.818 -4.290 -11.453 1.00 90.81 118 GLY A O 1
ATOM 855 N N . VAL A 1 119 ? 5.320 -2.927 -9.745 1.00 94.62 119 VAL A N 1
ATOM 856 C CA . VAL A 1 119 ? 6.337 -3.821 -9.176 1.00 94.62 119 VAL A CA 1
ATOM 857 C C . VAL A 1 119 ? 5.645 -4.934 -8.390 1.00 94.62 119 VAL A C 1
ATOM 859 O O . VAL A 1 119 ? 4.756 -4.676 -7.579 1.00 94.62 119 VAL A O 1
ATOM 862 N N . GLU A 1 120 ? 6.054 -6.190 -8.592 1.00 95.56 120 GLU A N 1
ATOM 863 C CA . GLU A 1 120 ? 5.465 -7.292 -7.828 1.00 95.56 120 GLU A CA 1
ATOM 864 C C . GLU A 1 120 ? 5.701 -7.101 -6.314 1.00 95.56 120 GLU A C 1
ATOM 866 O O . GLU A 1 120 ? 6.834 -6.818 -5.906 1.00 95.56 120 GLU A O 1
ATOM 871 N N . PRO A 1 121 ? 4.693 -7.363 -5.456 1.00 96.88 121 PRO A N 1
ATOM 872 C CA . PRO A 1 121 ? 4.768 -7.141 -4.008 1.00 96.88 121 PRO A CA 1
ATOM 873 C C . PRO A 1 121 ? 6.017 -7.683 -3.308 1.00 96.88 121 PRO A C 1
ATOM 875 O O . PRO A 1 121 ? 6.509 -7.080 -2.357 1.00 96.88 121 PRO A O 1
ATOM 878 N N . ARG A 1 122 ? 6.558 -8.815 -3.772 1.00 96.31 122 ARG A N 1
ATOM 879 C CA . ARG A 1 122 ? 7.750 -9.450 -3.188 1.00 96.31 122 ARG A CA 1
ATOM 880 C C . ARG A 1 122 ? 9.050 -8.663 -3.385 1.00 96.31 122 ARG A C 1
ATOM 882 O O . ARG A 1 122 ? 10.012 -8.938 -2.673 1.00 96.31 122 ARG A O 1
ATOM 889 N N . PHE A 1 123 ? 9.094 -7.736 -4.341 1.00 96.19 123 PHE A N 1
ATOM 890 C CA . PHE A 1 123 ? 10.264 -6.896 -4.619 1.00 96.19 123 PHE A CA 1
ATOM 891 C C . PHE A 1 123 ? 10.181 -5.514 -3.965 1.00 96.19 123 PHE A C 1
ATOM 893 O O . PHE A 1 123 ? 11.158 -4.769 -3.993 1.00 96.19 123 PHE A O 1
ATOM 900 N N . CYS A 1 124 ? 9.042 -5.187 -3.355 1.00 97.25 124 CYS A N 1
ATOM 901 C CA . CYS A 1 124 ? 8.855 -3.945 -2.626 1.00 97.25 124 CYS A CA 1
ATOM 902 C C . CYS A 1 124 ? 9.282 -4.098 -1.161 1.00 97.25 124 CYS A C 1
ATOM 904 O O . CYS A 1 124 ? 8.910 -5.064 -0.487 1.00 97.25 124 CYS A O 1
ATOM 906 N N . ASP A 1 125 ? 10.026 -3.122 -0.636 1.00 97.62 125 ASP A N 1
ATOM 907 C CA . ASP A 1 125 ? 10.337 -3.060 0.789 1.00 97.62 125 ASP A CA 1
ATOM 908 C C . ASP A 1 125 ? 9.068 -2.720 1.569 1.00 97.62 125 ASP A C 1
ATOM 910 O O . ASP A 1 125 ? 8.526 -1.622 1.469 1.00 97.62 125 ASP A O 1
ATOM 914 N N . ARG A 1 126 ? 8.626 -3.669 2.393 1.00 97.38 126 ARG A N 1
ATOM 915 C CA . ARG A 1 126 ? 7.446 -3.571 3.263 1.00 97.38 126 ARG A CA 1
ATOM 916 C C . ARG A 1 126 ? 7.523 -2.390 4.230 1.00 97.38 126 ARG A C 1
ATOM 918 O O . ARG A 1 126 ? 6.484 -1.914 4.677 1.00 97.38 126 ARG A O 1
ATOM 925 N N . LYS A 1 127 ? 8.732 -1.942 4.580 1.00 96.94 127 LYS A N 1
ATOM 926 C CA . LYS A 1 127 ? 8.989 -0.795 5.465 1.00 96.94 127 LYS A CA 1
ATOM 927 C C . LYS A 1 127 ? 9.454 0.448 4.706 1.00 96.94 127 LYS A C 1
ATOM 929 O O . LYS A 1 127 ? 9.829 1.429 5.346 1.00 96.94 127 LYS A O 1
ATOM 934 N N . GLY A 1 128 ? 9.417 0.424 3.374 1.00 96.44 128 GLY A N 1
ATOM 935 C CA . GLY A 1 128 ? 9.891 1.516 2.538 1.00 96.44 128 GLY A CA 1
ATOM 936 C C . GLY A 1 128 ? 9.235 2.843 2.916 1.00 96.44 128 GLY A C 1
ATOM 937 O O . GLY A 1 128 ? 8.029 2.915 3.167 1.00 96.44 128 GLY A O 1
ATOM 938 N N . SER A 1 129 ? 10.023 3.911 2.973 1.00 96.19 129 SER A N 1
ATOM 939 C CA . SER A 1 129 ? 9.497 5.255 3.212 1.00 96.19 129 SER A CA 1
ATOM 940 C C . SER A 1 129 ? 8.650 5.742 2.028 1.00 96.19 129 SER A C 1
ATOM 942 O O . SER A 1 129 ? 8.683 5.180 0.933 1.00 96.19 129 SER A O 1
ATOM 944 N N . VAL A 1 130 ? 7.920 6.845 2.199 1.00 95.06 130 VAL A N 1
ATOM 945 C CA . VAL A 1 130 ? 7.279 7.512 1.051 1.00 95.06 130 VAL A CA 1
ATOM 946 C C . VAL A 1 130 ? 8.328 7.898 -0.001 1.00 95.06 130 VAL A C 1
ATOM 948 O O . VAL A 1 130 ? 8.083 7.727 -1.189 1.00 95.06 130 VAL A O 1
ATOM 951 N N . GLY A 1 131 ? 9.523 8.333 0.423 1.00 95.81 131 GLY A N 1
ATOM 952 C CA . GLY A 1 131 ? 10.641 8.638 -0.477 1.00 95.81 131 GLY A CA 1
ATOM 953 C C . GLY A 1 131 ? 11.103 7.429 -1.297 1.00 95.81 131 GLY A C 1
ATOM 954 O O . GLY A 1 131 ? 11.314 7.565 -2.499 1.00 95.81 131 GLY A O 1
ATOM 955 N N . TYR A 1 132 ? 11.160 6.245 -0.680 1.00 97.06 132 TYR A N 1
ATOM 956 C CA . TYR A 1 132 ? 11.414 4.980 -1.379 1.00 97.06 132 TYR A CA 1
ATOM 957 C C . TYR A 1 132 ? 10.373 4.737 -2.483 1.00 97.06 132 TYR A C 1
ATOM 959 O O . TYR A 1 132 ? 10.732 4.519 -3.638 1.00 97.06 132 TYR A O 1
ATOM 967 N N . GLY A 1 133 ? 9.081 4.860 -2.158 1.00 95.81 133 GLY A N 1
ATOM 968 C CA . GLY A 1 133 ? 8.001 4.685 -3.136 1.00 95.81 133 GLY A CA 1
ATOM 969 C C . GLY A 1 133 ? 8.074 5.691 -4.290 1.00 95.81 133 GLY A C 1
ATOM 970 O O . GLY A 1 133 ? 7.943 5.316 -5.454 1.00 95.81 133 GLY A O 1
ATOM 971 N N . MET A 1 134 ? 8.347 6.963 -3.986 1.00 94.62 134 MET A N 1
ATOM 972 C CA . MET A 1 134 ? 8.494 8.022 -4.994 1.00 94.62 134 MET A CA 1
ATOM 973 C C . MET A 1 134 ? 9.697 7.805 -5.910 1.00 94.62 134 MET A C 1
ATOM 975 O O . MET A 1 134 ? 9.595 8.036 -7.112 1.00 94.62 134 MET A O 1
ATOM 979 N N . CYS A 1 135 ? 10.822 7.343 -5.363 1.00 96.69 135 CYS A N 1
ATOM 980 C CA . CYS A 1 135 ? 12.009 7.009 -6.145 1.00 96.69 135 CYS A CA 1
ATOM 981 C C . CYS A 1 135 ? 11.685 5.952 -7.212 1.00 96.69 135 CYS A C 1
ATOM 983 O O . CYS A 1 135 ? 12.026 6.134 -8.382 1.00 96.69 135 CYS A O 1
ATOM 985 N N . ILE A 1 136 ? 10.937 4.909 -6.849 1.00 95.88 136 ILE A N 1
ATOM 986 C CA . ILE A 1 136 ? 10.504 3.864 -7.790 1.00 95.88 136 ILE A CA 1
ATOM 987 C C . ILE A 1 136 ? 9.480 4.416 -8.784 1.00 95.88 136 ILE A C 1
ATOM 989 O O . ILE A 1 136 ? 9.587 4.161 -9.980 1.00 95.88 136 ILE A O 1
ATOM 993 N N . SER A 1 137 ? 8.532 5.239 -8.327 1.00 92.25 137 SER A N 1
ATOM 994 C CA . SER A 1 137 ? 7.561 5.896 -9.212 1.00 92.25 137 SER A CA 1
ATOM 995 C C . SER A 1 137 ? 8.205 6.834 -10.238 1.00 92.25 137 SER A C 1
ATOM 997 O O . SER A 1 137 ? 7.585 7.124 -11.260 1.00 92.25 137 SER A O 1
ATOM 999 N N . ALA A 1 138 ? 9.435 7.294 -9.996 1.00 92.88 138 ALA A N 1
ATOM 1000 C CA . ALA A 1 138 ? 10.236 8.045 -10.959 1.00 92.88 138 ALA A CA 1
ATOM 1001 C C . ALA A 1 138 ? 10.973 7.150 -11.982 1.00 92.88 138 ALA A C 1
ATOM 1003 O O . ALA A 1 138 ? 11.703 7.667 -12.825 1.00 92.88 138 ALA A O 1
ATOM 1004 N N . GLY A 1 139 ? 10.782 5.827 -11.930 1.00 93.12 139 GLY A N 1
ATOM 1005 C CA . GLY A 1 139 ? 11.348 4.853 -12.868 1.00 93.12 139 GLY A CA 1
ATOM 1006 C C . GLY A 1 139 ? 12.650 4.190 -12.412 1.00 93.12 139 GLY A C 1
ATOM 1007 O O . GLY A 1 139 ? 13.313 3.547 -13.224 1.00 93.12 139 GLY A O 1
ATOM 1008 N N . ASN A 1 140 ? 13.039 4.342 -11.142 1.00 95.25 140 ASN A N 1
ATOM 1009 C CA . ASN A 1 140 ? 14.251 3.720 -10.605 1.00 95.25 140 ASN A CA 1
ATOM 1010 C C . ASN A 1 140 ? 13.996 2.274 -10.145 1.00 95.25 140 ASN A C 1
ATOM 1012 O O . ASN A 1 140 ? 12.890 1.920 -9.734 1.00 95.25 140 ASN A O 1
ATOM 1016 N N . ASP A 1 141 ? 15.039 1.440 -10.174 1.00 93.06 141 ASP A N 1
ATOM 1017 C CA . ASP A 1 141 ? 14.967 0.071 -9.652 1.00 93.06 141 ASP A CA 1
ATOM 1018 C C . ASP A 1 141 ? 14.779 0.088 -8.120 1.00 93.06 141 ASP A C 1
ATOM 1020 O O . ASP A 1 141 ? 15.454 0.874 -7.445 1.00 93.06 141 ASP A O 1
ATOM 1024 N N . PRO A 1 142 ? 13.936 -0.787 -7.532 1.00 92.06 142 PRO A N 1
ATOM 1025 C CA . PRO A 1 142 ? 13.727 -0.849 -6.083 1.00 92.06 142 PRO A CA 1
ATOM 1026 C C . PRO A 1 142 ? 15.015 -0.970 -5.258 1.00 92.06 142 PRO A C 1
ATOM 1028 O O . PRO A 1 142 ? 15.090 -0.437 -4.151 1.00 92.06 142 PRO A O 1
ATOM 1031 N N . LYS A 1 143 ? 16.053 -1.621 -5.797 1.00 91.50 143 LYS A N 1
ATOM 1032 C CA . LYS A 1 143 ? 17.370 -1.756 -5.160 1.00 91.50 143 LYS A CA 1
ATOM 1033 C C . LYS A 1 143 ? 18.240 -0.504 -5.294 1.00 91.50 143 LYS A C 1
ATOM 1035 O O . LYS A 1 143 ? 19.421 -0.562 -5.002 1.00 91.50 143 LYS A O 1
ATOM 1040 N N . SER A 1 144 ? 17.720 0.611 -5.782 1.00 93.56 144 SER A N 1
ATOM 1041 C CA . SER A 1 144 ? 18.443 1.888 -5.804 1.00 93.56 144 SER A CA 1
ATOM 1042 C C . SER A 1 144 ? 17.804 2.947 -4.905 1.00 93.56 144 SER A C 1
ATOM 1044 O O . SER A 1 144 ? 18.324 4.053 -4.809 1.00 93.56 144 SER A O 1
ATOM 1046 N N . CYS A 1 145 ? 16.701 2.604 -4.228 1.00 93.62 145 CYS A N 1
ATOM 1047 C CA . CYS A 1 145 ? 15.821 3.555 -3.547 1.00 93.62 145 CYS A CA 1
ATOM 1048 C C . CYS A 1 145 ? 15.810 3.439 -2.009 1.00 93.62 145 CYS A C 1
ATOM 1050 O O . CYS A 1 145 ? 14.911 4.000 -1.379 1.00 93.62 145 CYS A O 1
ATOM 1052 N N . TYR A 1 146 ? 16.750 2.693 -1.415 1.00 77.12 146 TYR A N 1
ATOM 1053 C CA . TYR A 1 146 ? 16.843 2.446 0.033 1.00 77.12 146 TYR A CA 1
ATOM 1054 C C . TYR A 1 146 ? 17.626 3.512 0.808 1.00 77.12 146 TYR A C 1
ATOM 1056 O O . TYR A 1 146 ? 18.621 4.041 0.265 1.00 77.12 146 TYR A O 1
#

Sequence (146 aa):
MNLISGTSNKLFGKTIVIAGLTMILALTATNGLAEDFEWAVDQISKNQVPMNLINTLVMLDGTDQRVGFGLCVMAGNKPTVCDKNGSVGYGMCVASGNDPVHCDRKGSVGYGICVTVGVEPRFCDRKGSVGYGMCISAGNDPKSCY

Radius of gyration: 16.8 Å; chains: 1; bounding box: 48×28×55 Å